Protein AF-U6CVI0-F1 (afdb_monomer_lite)

Secondary structure (DSSP, 8-state):
-HHHHHHHHHTTPPPPGGGHHHHHHHHHHHHHHIIIIIHHHHHHTTHHHHHHHHHGGGS--S--HHHHHHHHHHHHHHHHHHHHHHHHHTT-

Sequence (92 aa):
MKYIHYKLSQRGYEWDAEMSPLVDNIALWMTEYLNRHLHTWIQDNGGWDAFVELYGPSVQPLFDFSWLSLKALLSLALVGACITLGAYLGHK

Organism: Neovison vison (NCBI:txid452646)

Structure (mmCIF, N/CA/C/O backbone):
data_AF-U6CVI0-F1
#
_entry.id   AF-U6CVI0-F1
#
loop_
_atom_site.group_PDB
_atom_site.id
_atom_site.type_symbol
_atom_site.label_atom_id
_atom_site.label_alt_id
_atom_site.label_comp_id
_atom_site.label_asym_id
_atom_site.label_entity_id
_atom_site.label_seq_id
_atom_site.pdbx_PDB_ins_code
_atom_site.Cartn_x
_atom_site.Cartn_y
_atom_site.Cartn_z
_atom_site.occupancy
_atom_site.B_iso_or_equiv
_atom_site.auth_seq_id
_atom_site.auth_comp_id
_atom_site.auth_asym_id
_atom_site.auth_atom_id
_atom_site.pdbx_PDB_model_num
ATOM 1 N N . MET A 1 1 ? 8.626 5.334 -10.441 1.00 67.19 1 MET A N 1
ATOM 2 C CA . MET A 1 1 ? 9.964 5.107 -11.041 1.00 67.19 1 MET A CA 1
ATOM 3 C C . MET A 1 1 ? 11.129 5.848 -10.378 1.00 67.19 1 MET A C 1
ATOM 5 O O . MET A 1 1 ? 12.083 5.179 -10.007 1.00 67.19 1 MET A O 1
ATOM 9 N N . LYS A 1 2 ? 11.091 7.179 -10.161 1.00 76.44 2 LYS A N 1
ATOM 10 C CA . LYS A 1 2 ? 12.253 7.944 -9.631 1.00 76.44 2 LYS A CA 1
ATOM 11 C C . LYS A 1 2 ? 12.843 7.412 -8.310 1.00 76.44 2 LYS A C 1
ATOM 13 O O . LYS A 1 2 ? 14.055 7.414 -8.142 1.00 76.44 2 LYS A O 1
ATOM 18 N N . TYR A 1 3 ? 12.003 6.922 -7.398 1.00 81.25 3 TYR A N 1
ATOM 19 C CA . TYR A 1 3 ? 12.455 6.363 -6.118 1.00 81.25 3 TYR A CA 1
ATOM 20 C C . TYR A 1 3 ? 13.192 5.022 -6.263 1.00 81.25 3 TYR A C 1
ATOM 22 O O . TYR A 1 3 ? 14.222 4.812 -5.628 1.00 81.25 3 TYR A O 1
ATOM 30 N N . ILE A 1 4 ? 12.684 4.128 -7.116 1.00 80.75 4 ILE A N 1
ATOM 31 C CA . ILE A 1 4 ? 13.299 2.817 -7.370 1.00 80.75 4 ILE A CA 1
ATOM 32 C C . ILE A 1 4 ? 14.674 3.023 -8.002 1.00 80.75 4 ILE A C 1
ATOM 34 O O . ILE A 1 4 ? 15.658 2.467 -7.523 1.00 80.75 4 ILE A O 1
ATOM 38 N N . HIS A 1 5 ? 14.754 3.917 -8.990 1.00 81.44 5 HIS A N 1
ATOM 39 C CA . HIS A 1 5 ? 16.019 4.301 -9.606 1.00 81.44 5 HIS A CA 1
ATOM 40 C C . HIS A 1 5 ? 17.018 4.843 -8.568 1.00 81.44 5 HIS A C 1
ATOM 42 O O . HIS A 1 5 ? 18.145 4.362 -8.482 1.00 81.44 5 HIS A O 1
ATOM 48 N N . TYR A 1 6 ? 16.587 5.771 -7.708 1.00 83.38 6 TYR A N 1
ATOM 49 C CA . TYR A 1 6 ? 17.425 6.307 -6.633 1.00 83.38 6 TYR A CA 1
ATOM 50 C C . TYR A 1 6 ? 17.962 5.213 -5.696 1.00 83.38 6 TYR A C 1
ATOM 52 O O . TYR A 1 6 ? 19.147 5.200 -5.364 1.00 83.38 6 TYR A O 1
ATOM 60 N N . LYS A 1 7 ? 17.114 4.265 -5.283 1.00 85.50 7 LYS A N 1
ATOM 61 C CA . LYS A 1 7 ? 17.515 3.183 -4.373 1.00 85.50 7 LYS A CA 1
ATOM 62 C C . LYS A 1 7 ? 18.446 2.158 -5.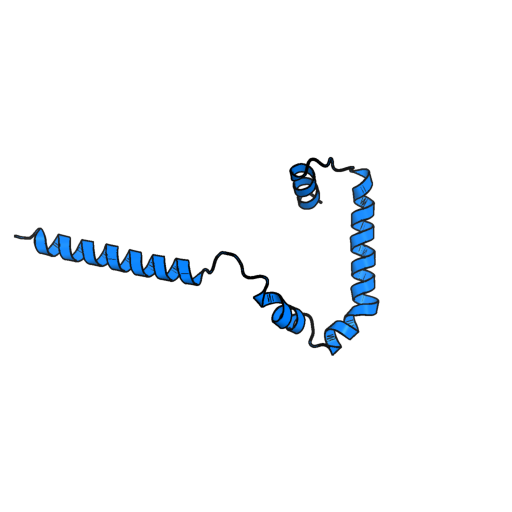013 1.00 85.50 7 LYS A C 1
ATOM 64 O O . LYS A 1 7 ? 19.316 1.639 -4.318 1.00 85.50 7 LYS A O 1
ATOM 69 N N . LEU A 1 8 ? 18.285 1.878 -6.301 1.00 86.75 8 LEU A N 1
ATOM 70 C CA . LEU A 1 8 ? 19.186 0.993 -7.039 1.00 86.75 8 LEU A CA 1
ATOM 71 C C . LEU A 1 8 ? 20.558 1.641 -7.233 1.00 86.75 8 LEU A C 1
ATOM 73 O O . LEU A 1 8 ? 21.568 1.007 -6.930 1.00 86.75 8 LEU A O 1
ATOM 77 N N . SER A 1 9 ? 20.583 2.933 -7.566 1.00 86.62 9 SER A N 1
ATOM 78 C CA . SER A 1 9 ? 21.818 3.716 -7.652 1.00 86.62 9 SER A CA 1
ATOM 79 C C . SER A 1 9 ? 22.576 3.757 -6.317 1.00 86.62 9 SER A C 1
ATOM 81 O O . SER A 1 9 ? 23.784 3.530 -6.296 1.00 86.62 9 SER A O 1
ATOM 83 N N . GLN A 1 10 ? 21.883 3.915 -5.176 1.00 89.62 10 GLN A N 1
ATOM 84 C CA . GLN A 1 10 ? 22.516 3.820 -3.846 1.00 89.62 10 GLN A CA 1
ATOM 85 C C . GLN A 1 10 ? 23.194 2.469 -3.576 1.00 89.62 10 GLN A C 1
ATOM 87 O O . GLN A 1 10 ? 24.106 2.397 -2.756 1.00 89.62 10 GLN A O 1
ATOM 92 N N . ARG A 1 11 ? 22.740 1.396 -4.230 1.00 90.50 11 ARG A N 1
ATOM 93 C CA . ARG A 1 11 ? 23.302 0.046 -4.101 1.00 90.50 11 ARG A CA 1
ATOM 94 C C . ARG A 1 11 ? 24.315 -0.289 -5.202 1.00 90.50 11 ARG A C 1
ATOM 96 O O . ARG A 1 11 ? 24.766 -1.427 -5.259 1.00 90.50 11 ARG A O 1
ATOM 103 N N . GLY A 1 12 ? 24.671 0.680 -6.049 1.00 89.56 12 GLY A N 1
ATOM 104 C CA . GLY A 1 12 ? 25.620 0.501 -7.148 1.00 89.56 12 GLY A CA 1
ATOM 105 C C . GLY A 1 12 ? 25.043 -0.199 -8.381 1.00 89.56 12 GLY A C 1
ATOM 106 O O . GLY A 1 12 ? 25.811 -0.596 -9.250 1.00 89.56 12 GLY A O 1
ATOM 107 N N . TYR A 1 13 ? 23.719 -0.356 -8.470 1.00 86.94 13 TYR A N 1
ATOM 108 C CA . TYR A 1 13 ? 23.059 -0.886 -9.662 1.00 86.94 13 TYR A CA 1
ATOM 109 C C . TYR A 1 13 ? 22.645 0.254 -10.592 1.00 86.94 13 TYR A C 1
ATOM 111 O O . TYR A 1 13 ? 22.059 1.246 -10.150 1.00 86.94 13 TYR A O 1
ATOM 119 N N . GLU A 1 14 ? 22.907 0.087 -11.885 1.00 83.00 14 GLU A N 1
ATOM 120 C CA . GLU A 1 14 ? 22.420 0.990 -12.923 1.00 83.00 14 GLU A CA 1
ATOM 121 C C . GLU A 1 14 ? 20.992 0.599 -13.318 1.00 83.00 14 GLU A C 1
ATOM 123 O O . GLU A 1 14 ? 20.664 -0.584 -13.440 1.00 83.00 14 GLU A O 1
ATOM 128 N N . TRP A 1 15 ? 20.110 1.591 -13.446 1.00 80.62 15 TRP A N 1
ATOM 129 C CA . TRP A 1 15 ? 18.737 1.344 -13.870 1.00 80.62 15 TRP A CA 1
ATOM 130 C C . TRP A 1 15 ? 18.677 1.256 -15.386 1.00 80.62 15 TRP A C 1
ATOM 132 O O . TRP A 1 15 ? 18.905 2.246 -16.078 1.00 80.62 15 TRP A O 1
ATOM 142 N N . ASP A 1 16 ? 18.290 0.091 -15.883 1.00 81.19 16 ASP A N 1
ATOM 143 C CA . ASP A 1 16 ? 17.968 -0.074 -17.288 1.00 81.19 16 ASP A CA 1
ATOM 144 C C . ASP A 1 16 ? 16.564 0.486 -17.568 1.00 81.19 16 ASP A C 1
ATOM 146 O O . ASP A 1 16 ? 15.561 0.039 -17.006 1.00 81.19 16 ASP A O 1
ATOM 150 N N . ALA A 1 17 ? 16.482 1.499 -18.432 1.00 76.38 17 ALA A N 1
ATOM 151 C CA . ALA A 1 17 ? 15.213 2.102 -18.824 1.00 76.38 17 ALA A CA 1
ATOM 152 C C . ALA A 1 17 ? 14.297 1.108 -19.561 1.00 76.38 17 ALA A C 1
ATOM 154 O O . ALA A 1 17 ? 13.072 1.254 -19.480 1.00 76.38 17 ALA A O 1
ATOM 155 N N . GLU A 1 18 ? 14.857 0.067 -20.189 1.00 76.19 18 GLU A N 1
ATOM 156 C CA . GLU A 1 18 ? 14.092 -1.025 -20.803 1.00 76.19 18 GLU A CA 1
ATOM 157 C C . GLU A 1 18 ? 13.381 -1.908 -19.766 1.00 76.19 18 GLU A C 1
ATOM 159 O O . GLU A 1 18 ? 12.400 -2.574 -20.090 1.00 76.19 18 GLU A O 1
ATOM 164 N N . MET A 1 19 ? 13.789 -1.859 -18.491 1.00 72.25 19 MET A N 1
ATOM 165 C CA . MET A 1 19 ? 13.100 -2.550 -17.392 1.00 72.25 19 MET A CA 1
ATOM 166 C C . MET A 1 19 ? 11.852 -1.801 -16.902 1.00 72.25 19 MET A C 1
ATOM 168 O O . MET A 1 19 ? 11.059 -2.351 -16.133 1.00 72.25 19 MET A O 1
ATOM 172 N N . SER A 1 20 ? 11.641 -0.550 -17.330 1.00 76.31 20 SER A N 1
ATOM 173 C CA . SER A 1 20 ? 10.508 0.263 -16.871 1.00 76.31 20 SER A CA 1
ATOM 174 C C . SER A 1 20 ? 9.140 -0.363 -17.196 1.00 76.31 20 SER A C 1
ATOM 176 O O . SER A 1 20 ? 8.326 -0.477 -16.278 1.00 76.31 20 SER A O 1
ATOM 178 N N . PRO A 1 21 ? 8.881 -0.862 -18.421 1.00 81.50 21 PRO A N 1
ATOM 179 C CA . PRO A 1 21 ? 7.615 -1.519 -18.749 1.00 81.50 21 PRO A CA 1
ATOM 180 C C . PRO A 1 21 ? 7.381 -2.821 -17.972 1.00 81.50 21 PRO A C 1
ATOM 182 O O . PRO A 1 21 ? 6.236 -3.196 -17.732 1.00 81.50 21 PRO A O 1
ATOM 185 N N . LEU A 1 22 ? 8.441 -3.523 -17.551 1.00 85.38 22 LEU A N 1
ATOM 186 C CA . LEU A 1 22 ? 8.306 -4.734 -16.736 1.00 85.38 22 LEU A CA 1
ATOM 187 C C . LEU A 1 22 ? 7.771 -4.405 -15.349 1.00 85.38 22 LEU A C 1
ATOM 189 O O . LEU A 1 22 ? 6.887 -5.101 -14.864 1.00 85.38 22 LEU A O 1
ATOM 193 N N . VAL A 1 23 ? 8.254 -3.329 -14.727 1.00 86.00 23 VAL A N 1
ATOM 194 C CA . VAL A 1 23 ? 7.730 -2.884 -13.429 1.00 86.00 23 VAL A CA 1
ATOM 195 C C . VAL A 1 23 ? 6.272 -2.444 -13.543 1.00 86.00 23 VAL A C 1
ATOM 197 O O . VAL A 1 23 ? 5.486 -2.749 -12.649 1.00 86.00 23 VAL A O 1
ATOM 200 N N . ASP A 1 24 ? 5.888 -1.805 -14.646 1.00 86.38 24 ASP A N 1
ATOM 201 C CA . ASP A 1 24 ? 4.494 -1.411 -14.880 1.00 86.38 24 ASP A CA 1
ATOM 202 C C . ASP A 1 24 ? 3.587 -2.635 -15.076 1.00 86.38 24 ASP A C 1
ATOM 204 O O . ASP A 1 24 ? 2.544 -2.749 -14.427 1.00 86.38 24 ASP A O 1
ATOM 208 N N . ASN A 1 25 ? 4.029 -3.612 -15.875 1.00 90.88 25 ASN A N 1
ATOM 209 C CA . ASN A 1 25 ? 3.354 -4.905 -15.983 1.00 90.88 25 ASN A CA 1
ATOM 210 C C . ASN A 1 25 ? 3.278 -5.601 -14.622 1.00 90.88 25 ASN A C 1
ATOM 212 O O . ASN A 1 25 ? 2.251 -6.204 -14.314 1.00 90.88 25 ASN A O 1
ATOM 216 N N . ILE A 1 26 ? 4.326 -5.466 -13.793 1.00 90.00 26 ILE A N 1
ATOM 217 C CA . ILE A 1 26 ? 4.378 -6.049 -12.455 1.00 90.00 26 ILE A CA 1
ATOM 218 C C . ILE A 1 26 ? 3.400 -5.356 -11.481 1.00 90.00 26 ILE A C 1
ATOM 220 O O . ILE A 1 26 ? 2.786 -5.985 -10.621 1.00 90.00 26 ILE A O 1
ATOM 224 N N . ALA A 1 27 ? 3.203 -4.052 -11.595 1.00 90.19 27 ALA A N 1
ATOM 225 C CA . ALA A 1 27 ? 2.191 -3.370 -10.796 1.00 90.19 27 ALA A CA 1
ATOM 226 C C . ALA A 1 27 ? 0.776 -3.813 -11.207 1.00 90.19 27 ALA A C 1
ATOM 228 O O . ALA A 1 27 ? -0.100 -3.990 -10.354 1.00 90.19 27 ALA A O 1
ATOM 229 N N . LEU A 1 28 ? 0.569 -4.029 -12.510 1.00 93.56 28 LEU A N 1
ATOM 230 C CA . LEU A 1 28 ? -0.722 -4.398 -13.075 1.00 93.56 28 LEU A CA 1
ATOM 231 C C . LEU A 1 28 ? -1.177 -5.794 -12.628 1.00 93.56 28 LEU A C 1
ATOM 233 O O . LEU A 1 28 ? -2.214 -5.889 -11.975 1.00 93.56 28 LEU A O 1
ATOM 237 N N . TRP A 1 29 ? -0.404 -6.860 -12.877 1.00 96.62 29 TRP A N 1
ATOM 238 C CA . TRP A 1 29 ? -0.791 -8.219 -12.435 1.00 96.62 29 TRP A CA 1
ATOM 239 C C . TRP A 1 29 ? -0.943 -8.321 -10.911 1.00 96.62 29 TRP A C 1
ATOM 241 O O . TRP A 1 29 ? -1.859 -8.995 -10.452 1.00 96.62 29 TRP A O 1
ATOM 251 N N . MET A 1 30 ? -0.107 -7.640 -10.111 1.00 95.50 30 MET A N 1
ATOM 252 C CA . MET A 1 30 ? -0.252 -7.645 -8.650 1.00 95.50 30 MET A CA 1
ATOM 253 C C . MET A 1 30 ? -1.583 -7.031 -8.229 1.00 95.50 30 MET A C 1
ATOM 255 O O . MET A 1 30 ? -2.267 -7.576 -7.365 1.00 95.50 30 MET A O 1
ATOM 259 N N . THR A 1 31 ? -1.963 -5.918 -8.858 1.00 94.31 31 THR A N 1
ATOM 260 C CA . THR A 1 31 ? -3.232 -5.235 -8.589 1.00 94.31 31 THR A CA 1
ATOM 261 C C . THR A 1 31 ? -4.414 -6.092 -9.029 1.00 94.31 31 THR A C 1
ATOM 263 O O . THR A 1 31 ? -5.375 -6.247 -8.277 1.00 94.31 31 THR A O 1
ATOM 266 N N . GLU A 1 32 ? -4.340 -6.700 -10.215 1.00 96.88 32 GLU A N 1
ATOM 267 C CA . GLU A 1 32 ? -5.375 -7.614 -10.697 1.00 96.88 32 GLU A CA 1
ATOM 268 C C . GLU A 1 32 ? -5.52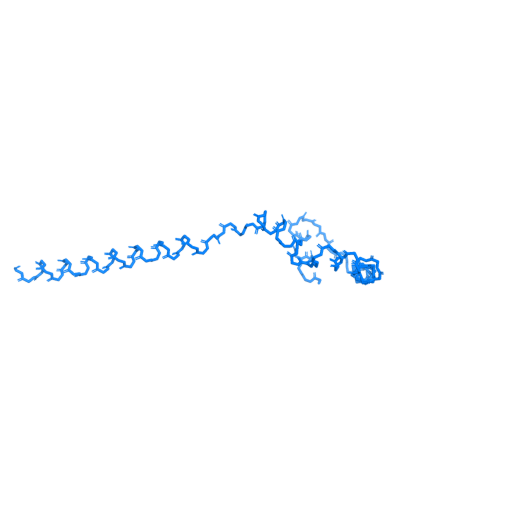3 -8.835 -9.793 1.00 96.88 32 GLU A C 1
ATOM 270 O O . GLU A 1 32 ? -6.643 -9.203 -9.448 1.00 96.88 32 GLU A O 1
ATOM 275 N N . TYR A 1 33 ? -4.414 -9.444 -9.380 1.00 95.50 33 TYR A N 1
ATOM 276 C CA . TYR A 1 33 ? -4.431 -10.611 -8.511 1.00 95.50 33 TYR A CA 1
ATOM 277 C C . TYR A 1 33 ? -5.011 -10.271 -7.140 1.00 95.50 33 TYR A C 1
ATOM 279 O O . TYR A 1 33 ? -5.892 -10.970 -6.637 1.00 95.50 33 TYR A O 1
ATOM 287 N N . LEU A 1 34 ? -4.567 -9.154 -6.564 1.00 96.25 34 LEU A N 1
ATOM 288 C CA . LEU A 1 34 ? -5.072 -8.662 -5.292 1.00 96.25 34 LEU A CA 1
ATOM 289 C C . LEU A 1 34 ? -6.578 -8.399 -5.366 1.00 96.25 34 LEU A C 1
ATOM 291 O O . LEU A 1 34 ? -7.313 -8.819 -4.477 1.00 96.25 34 LEU A O 1
ATOM 295 N N . ASN A 1 35 ? -7.057 -7.789 -6.450 1.00 95.00 35 ASN A N 1
ATOM 296 C CA . ASN A 1 35 ? -8.475 -7.498 -6.619 1.00 95.00 35 ASN A CA 1
ATOM 297 C C . ASN A 1 35 ? -9.323 -8.751 -6.896 1.00 95.00 35 ASN A C 1
ATOM 299 O O . ASN A 1 35 ? -10.420 -8.885 -6.364 1.00 95.00 35 ASN A O 1
ATOM 303 N N . ARG A 1 36 ? -8.837 -9.676 -7.730 1.00 95.81 36 ARG A N 1
ATOM 304 C CA . ARG A 1 36 ? -9.621 -10.843 -8.169 1.00 95.81 36 ARG A CA 1
ATOM 305 C C . ARG A 1 36 ? -9.596 -11.996 -7.173 1.00 95.81 36 ARG A C 1
ATOM 307 O O . ARG A 1 36 ? -10.587 -12.708 -7.064 1.00 95.81 36 ARG A O 1
ATOM 314 N N . HIS A 1 37 ? -8.477 -12.202 -6.483 1.00 96.06 37 HIS A N 1
ATOM 315 C CA . HIS A 1 37 ? -8.264 -13.398 -5.663 1.00 96.06 37 HIS A CA 1
ATOM 316 C C . HIS A 1 37 ? -8.143 -13.101 -4.174 1.00 96.06 37 HIS A C 1
ATOM 318 O O . HIS A 1 37 ? -8.540 -13.933 -3.364 1.00 96.06 37 HIS A O 1
ATOM 324 N N . LEU A 1 38 ? -7.602 -11.938 -3.803 1.00 95.88 38 LEU A N 1
ATOM 325 C CA . LEU A 1 38 ? -7.361 -11.616 -2.396 1.00 95.88 38 LEU A CA 1
ATOM 326 C C . LEU A 1 38 ? -8.402 -10.671 -1.808 1.00 95.88 38 LEU A C 1
ATOM 328 O O . LEU A 1 38 ? -8.535 -10.642 -0.593 1.00 95.88 38 LEU A O 1
ATOM 332 N N . HIS A 1 39 ? -9.157 -9.930 -2.623 1.00 95.12 39 HIS A N 1
ATOM 333 C CA . HIS A 1 39 ? -10.090 -8.920 -2.126 1.00 95.12 39 HIS A CA 1
ATOM 334 C C . HIS A 1 39 ? -11.108 -9.500 -1.141 1.00 95.12 39 HIS A C 1
ATOM 336 O O . HIS A 1 39 ? -11.239 -8.984 -0.036 1.00 95.12 39 HIS A O 1
ATOM 342 N N . THR A 1 40 ? -11.779 -10.595 -1.507 1.00 96.44 40 THR A N 1
ATOM 343 C CA . THR A 1 40 ? -12.758 -11.249 -0.627 1.00 96.44 40 THR A CA 1
ATOM 344 C C . THR A 1 40 ? -12.089 -11.823 0.615 1.00 96.44 40 THR A C 1
ATOM 346 O O . THR A 1 40 ? -12.537 -11.546 1.717 1.00 96.44 40 THR A O 1
ATOM 349 N N . TRP A 1 41 ? -10.954 -12.514 0.459 1.00 97.38 41 TRP A N 1
ATOM 350 C CA . TRP A 1 41 ? -10.195 -13.054 1.589 1.00 97.38 41 TRP A CA 1
ATOM 351 C C . TRP A 1 41 ? -9.773 -11.961 2.582 1.00 97.38 41 TRP A C 1
ATOM 353 O O . TRP A 1 41 ? -9.900 -12.152 3.787 1.00 97.38 41 TRP A O 1
ATOM 363 N N . ILE A 1 42 ? -9.321 -10.801 2.097 1.00 95.88 42 ILE A N 1
ATOM 364 C CA . ILE A 1 42 ? -8.968 -9.658 2.946 1.00 95.88 42 ILE A CA 1
ATOM 365 C C . ILE A 1 42 ? -10.194 -9.199 3.739 1.00 95.88 42 ILE A C 1
ATOM 367 O O . ILE A 1 42 ? -10.095 -9.020 4.949 1.00 95.88 42 ILE A O 1
ATOM 371 N N . GLN A 1 43 ? -11.349 -9.030 3.087 1.00 96.38 43 GLN A N 1
ATOM 372 C CA . GLN A 1 43 ? -12.574 -8.600 3.771 1.00 96.38 43 GLN A CA 1
ATOM 373 C C . GLN A 1 43 ? -13.046 -9.628 4.806 1.00 96.38 43 GLN A C 1
ATOM 375 O O . GLN A 1 43 ? -13.342 -9.257 5.941 1.00 96.38 43 GLN A O 1
ATOM 380 N N . ASP A 1 44 ? -13.024 -10.915 4.457 1.00 97.25 44 ASP A N 1
ATOM 381 C CA . ASP A 1 44 ? -13.438 -12.012 5.339 1.00 97.25 44 ASP A CA 1
ATOM 382 C C . ASP A 1 44 ? -12.557 -12.125 6.597 1.00 97.25 44 ASP A C 1
ATOM 384 O O . ASP A 1 44 ? -13.003 -12.634 7.624 1.00 97.25 44 ASP A O 1
ATOM 388 N N . ASN A 1 45 ? -11.318 -11.622 6.544 1.00 95.62 45 ASN A N 1
ATOM 389 C CA . ASN A 1 45 ? -10.364 -11.628 7.658 1.00 95.62 45 ASN A CA 1
ATOM 390 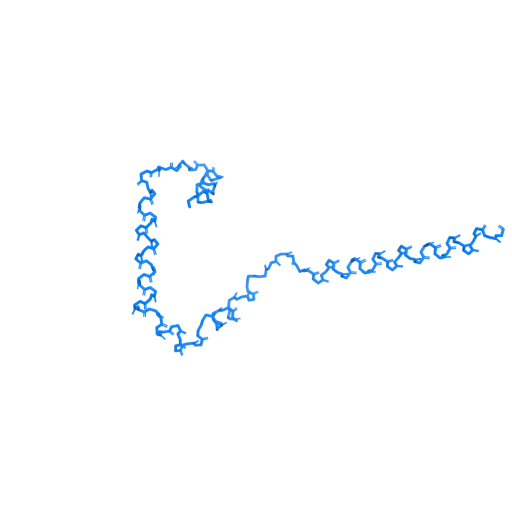C C . ASN A 1 45 ? -10.269 -10.277 8.398 1.00 95.62 45 ASN A C 1
ATOM 392 O O . ASN A 1 45 ? -9.315 -10.055 9.142 1.00 95.62 45 ASN A O 1
ATOM 396 N N . GLY A 1 46 ? -11.245 -9.377 8.230 1.00 93.81 46 GLY A N 1
ATOM 397 C CA . GLY A 1 46 ? -11.294 -8.100 8.960 1.00 93.81 46 GLY A CA 1
ATOM 398 C C . GLY A 1 46 ? -10.634 -6.919 8.239 1.00 93.81 46 GLY A C 1
ATOM 399 O O . GLY A 1 46 ? -10.355 -5.890 8.852 1.00 93.81 46 GLY A O 1
ATOM 400 N N . GLY A 1 47 ? -10.399 -7.044 6.934 1.00 95.12 47 GLY A N 1
ATOM 401 C CA . GLY A 1 47 ? -9.905 -5.964 6.090 1.00 95.12 47 GLY A CA 1
ATOM 402 C C . GLY A 1 47 ? -8.424 -5.640 6.292 1.00 95.12 47 GLY A C 1
ATOM 403 O O . GLY A 1 47 ? -7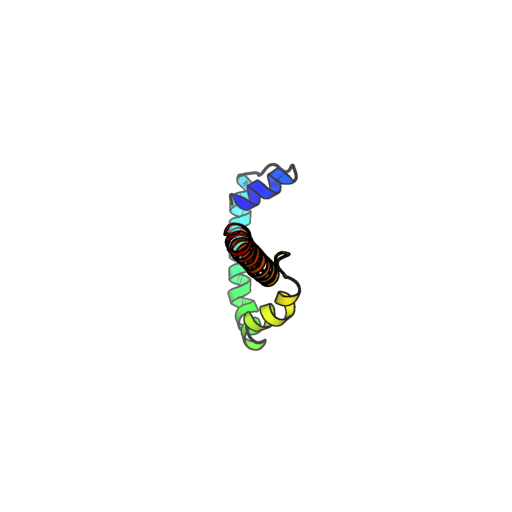.671 -6.340 6.969 1.00 95.12 47 GLY A O 1
ATOM 404 N N . TRP A 1 48 ? -7.987 -4.536 5.687 1.00 94.19 48 TRP A N 1
ATOM 405 C CA . TRP A 1 48 ? -6.624 -4.034 5.877 1.00 94.19 48 TRP A CA 1
ATOM 406 C C . TRP A 1 48 ? -6.377 -3.515 7.299 1.00 94.19 48 TRP A C 1
ATOM 408 O O . TRP A 1 48 ? -5.229 -3.500 7.736 1.00 94.19 48 TRP A O 1
ATOM 418 N N . ASP A 1 49 ? -7.431 -3.149 8.033 1.00 91.38 49 ASP A N 1
ATOM 419 C CA . ASP A 1 49 ? -7.327 -2.694 9.422 1.00 91.38 49 ASP A CA 1
ATOM 420 C C . ASP A 1 49 ? -6.802 -3.811 10.334 1.00 91.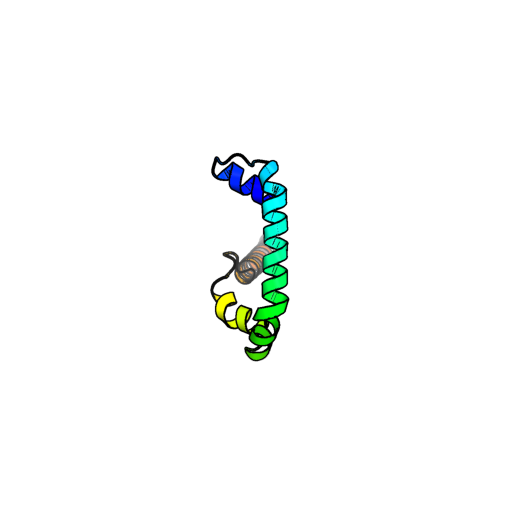38 49 ASP A C 1
ATOM 422 O O . ASP A 1 49 ? -5.861 -3.580 11.091 1.00 91.38 49 ASP A O 1
ATOM 426 N N . ALA A 1 50 ? -7.296 -5.047 10.178 1.00 92.94 50 ALA A N 1
ATOM 427 C CA . ALA A 1 50 ? -6.772 -6.210 10.900 1.00 92.94 50 ALA A CA 1
ATOM 428 C C . ALA A 1 50 ? -5.291 -6.481 10.574 1.00 92.94 50 ALA A C 1
ATOM 430 O O . ALA A 1 50 ? -4.496 -6.813 11.454 1.00 92.94 50 ALA A O 1
ATOM 431 N N . PHE A 1 51 ? -4.880 -6.285 9.316 1.00 90.50 51 PHE A N 1
ATOM 432 C CA . PHE A 1 51 ? -3.470 -6.383 8.928 1.00 90.50 51 PHE A CA 1
ATOM 433 C C . PHE A 1 51 ? -2.607 -5.320 9.631 1.00 90.50 51 PHE A C 1
ATOM 435 O O . PHE A 1 51 ? -1.529 -5.638 10.139 1.00 90.50 51 PHE A O 1
ATOM 442 N N . VAL A 1 52 ? -3.076 -4.070 9.690 1.00 87.75 52 VAL A N 1
ATOM 443 C CA . VAL A 1 52 ? -2.374 -2.977 10.381 1.00 87.75 52 VAL A CA 1
ATOM 444 C C . VAL A 1 52 ? -2.338 -3.209 11.891 1.00 87.75 52 VAL A C 1
ATOM 446 O O . VAL A 1 52 ? -1.322 -2.921 12.512 1.00 87.75 52 VAL A O 1
ATOM 449 N N . GLU A 1 53 ? -3.380 -3.769 12.493 1.00 88.50 53 GLU A N 1
ATOM 450 C CA . GLU A 1 53 ? -3.384 -4.097 13.921 1.00 88.50 53 GLU A CA 1
ATOM 451 C C . GLU A 1 53 ? -2.362 -5.194 14.260 1.00 88.50 53 GLU A C 1
ATOM 453 O O . GLU A 1 53 ? -1.604 -5.065 15.223 1.00 88.50 53 GLU A O 1
ATOM 458 N N . LEU A 1 54 ? -2.278 -6.239 13.430 1.00 88.31 54 LEU A N 1
ATOM 459 C CA . LEU A 1 54 ? -1.363 -7.364 13.640 1.00 88.31 54 LEU A CA 1
ATOM 460 C C . LEU A 1 54 ? 0.107 -6.998 13.387 1.00 88.31 54 LEU A C 1
ATOM 462 O O . LEU A 1 54 ? 0.988 -7.444 14.124 1.00 88.31 54 LEU A O 1
ATOM 466 N N . TYR A 1 55 ? 0.390 -6.201 12.351 1.00 82.75 55 TYR A N 1
ATOM 467 C CA . TYR A 1 55 ? 1.765 -5.923 11.911 1.00 82.75 55 TYR A CA 1
ATOM 468 C C . TYR A 1 55 ? 2.235 -4.490 12.169 1.00 82.75 55 TYR A C 1
ATOM 470 O O . TYR A 1 55 ? 3.440 -4.269 12.305 1.00 82.75 55 TYR A O 1
ATOM 478 N N . GLY A 1 56 ? 1.328 -3.523 12.303 1.00 77.38 56 GLY A N 1
ATOM 479 C CA . GLY A 1 56 ? 1.618 -2.117 12.609 1.00 77.38 56 GLY A CA 1
ATOM 480 C C . GLY A 1 56 ? 2.505 -1.896 13.840 1.00 77.38 56 GLY A C 1
ATOM 481 O O . GLY A 1 56 ? 3.431 -1.090 13.745 1.00 77.38 56 GLY A O 1
ATOM 482 N N . PRO A 1 57 ? 2.340 -2.642 14.954 1.00 74.94 57 PRO A N 1
ATOM 483 C CA . PRO A 1 57 ? 3.214 -2.520 16.123 1.00 74.94 57 PRO A CA 1
ATOM 484 C C . PRO A 1 57 ? 4.691 -2.837 15.846 1.00 74.94 57 PRO A C 1
ATOM 486 O O . PRO A 1 57 ? 5.556 -2.352 16.566 1.00 74.94 57 PRO A O 1
ATOM 489 N N . SER A 1 58 ? 5.003 -3.621 14.806 1.00 61.41 58 SER A N 1
ATOM 490 C CA . SER A 1 58 ? 6.387 -3.903 14.385 1.00 61.41 58 SER A CA 1
ATOM 491 C C . SER A 1 58 ? 6.983 -2.814 13.482 1.00 61.41 58 SER A C 1
ATOM 493 O O . SER A 1 58 ? 8.201 -2.737 13.320 1.00 61.41 58 SER A O 1
ATOM 495 N N . VAL A 1 59 ? 6.136 -1.936 12.937 1.00 56.09 59 VAL A N 1
ATOM 496 C CA . VAL A 1 59 ? 6.504 -0.783 12.105 1.00 56.09 59 VAL A CA 1
ATOM 497 C C . VAL A 1 59 ? 6.536 0.479 12.969 1.00 56.09 59 VAL A C 1
ATOM 499 O O . VAL A 1 59 ? 5.991 1.518 12.606 1.00 56.09 59 VAL A O 1
ATOM 502 N N . GLN A 1 60 ? 7.143 0.403 14.155 1.00 59.00 60 GLN A N 1
ATOM 503 C CA . GLN A 1 60 ? 7.321 1.602 14.968 1.00 59.00 60 GLN A CA 1
ATOM 504 C C . GLN A 1 60 ? 8.251 2.572 14.226 1.00 59.00 60 GLN A C 1
ATOM 506 O O . GLN A 1 60 ? 9.374 2.194 13.870 1.00 59.00 60 GLN A O 1
ATOM 511 N N . PRO A 1 61 ? 7.837 3.828 13.978 1.00 55.50 61 PRO A N 1
ATOM 512 C CA . PRO A 1 61 ? 8.786 4.860 13.609 1.00 55.50 61 PRO A CA 1
ATOM 513 C C . PRO A 1 61 ? 9.820 4.944 14.736 1.00 55.50 61 PRO A C 1
ATOM 515 O O . PRO A 1 61 ? 9.448 5.078 15.895 1.00 55.50 61 PRO A O 1
ATOM 518 N N . LEU A 1 62 ? 11.116 4.954 14.419 1.00 52.12 62 LEU A N 1
ATOM 519 C CA . LEU A 1 62 ? 12.201 5.237 15.381 1.00 52.12 62 LEU A CA 1
ATOM 520 C C . LEU A 1 62 ? 12.069 6.606 16.096 1.00 52.12 62 LEU A C 1
ATOM 522 O O . LEU A 1 62 ? 12.929 6.976 16.893 1.00 52.12 62 LEU A O 1
ATOM 526 N N . PHE A 1 63 ? 11.017 7.371 15.804 1.00 49.66 63 PHE A N 1
ATOM 527 C CA . PHE A 1 63 ? 10.714 8.667 16.380 1.00 49.66 63 PHE A CA 1
ATOM 528 C C . PHE A 1 63 ? 9.314 8.653 16.992 1.00 49.66 63 PHE A C 1
ATOM 530 O O . PHE A 1 63 ? 8.325 8.993 16.341 1.00 49.66 63 PHE A O 1
ATOM 537 N N . ASP A 1 64 ? 9.250 8.321 18.278 1.00 55.12 64 ASP A N 1
ATOM 538 C CA . ASP A 1 64 ? 8.093 8.638 19.104 1.00 55.12 64 ASP A CA 1
ATOM 539 C C . ASP A 1 64 ? 7.988 10.160 19.272 1.00 55.12 64 ASP A C 1
ATOM 541 O O . ASP A 1 64 ? 8.746 10.793 20.016 1.00 55.12 64 ASP A O 1
ATOM 545 N N . PHE A 1 65 ? 7.005 10.765 18.602 1.00 56.78 65 PHE A N 1
ATOM 546 C CA . PHE A 1 65 ? 6.653 12.183 18.766 1.00 56.78 65 PHE A CA 1
ATOM 547 C C . PHE A 1 65 ? 6.332 12.551 20.229 1.00 56.78 65 PHE A C 1
ATOM 549 O O . PHE A 1 65 ? 6.530 13.697 20.639 1.00 56.78 65 PHE A O 1
ATOM 556 N N . SER A 1 66 ? 5.915 11.574 21.041 1.00 60.81 66 SER A N 1
ATOM 557 C CA . SER A 1 66 ? 5.635 11.715 22.476 1.00 60.81 66 SER A CA 1
ATOM 558 C C . SER A 1 66 ? 6.865 12.084 23.319 1.00 60.81 66 SER A C 1
ATOM 560 O O . SER A 1 66 ? 6.733 12.760 24.337 1.00 60.81 66 SER A O 1
ATOM 562 N N . TRP A 1 67 ? 8.076 11.685 22.915 1.00 61.38 67 TRP A N 1
ATOM 563 C CA . TRP A 1 67 ? 9.309 12.032 23.638 1.00 61.38 67 TRP A CA 1
ATOM 564 C C . TRP A 1 67 ? 9.780 13.461 23.333 1.00 61.38 67 TRP A C 1
ATOM 566 O O . TRP A 1 67 ? 10.274 14.173 24.213 1.00 61.38 67 TRP A O 1
ATOM 576 N N . LEU A 1 68 ? 9.594 13.898 22.082 1.00 61.25 68 LEU A N 1
ATOM 577 C CA . LEU A 1 68 ? 9.912 15.253 21.627 1.00 61.25 68 LEU A CA 1
ATOM 578 C C . LEU A 1 68 ? 9.022 16.302 22.307 1.00 61.25 68 LEU A C 1
ATOM 580 O O . LEU A 1 68 ? 9.534 17.344 22.714 1.00 61.25 68 LEU A O 1
ATOM 584 N N . SER A 1 69 ? 7.730 16.021 22.504 1.00 68.50 69 SER A N 1
ATOM 585 C CA . SER A 1 69 ? 6.813 16.925 23.213 1.00 68.50 69 SER A CA 1
ATOM 586 C C . SER A 1 69 ? 7.130 17.034 24.708 1.00 68.50 69 SER A C 1
ATOM 588 O O . SER A 1 69 ? 7.137 18.137 25.251 1.00 68.50 69 SER A O 1
ATOM 590 N N . LEU A 1 70 ? 7.480 15.923 25.363 1.00 67.38 70 LEU A N 1
ATOM 591 C CA . LEU A 1 70 ? 7.902 15.912 26.767 1.00 67.38 70 LEU A CA 1
ATOM 592 C C . LEU A 1 70 ? 9.189 16.715 26.978 1.00 6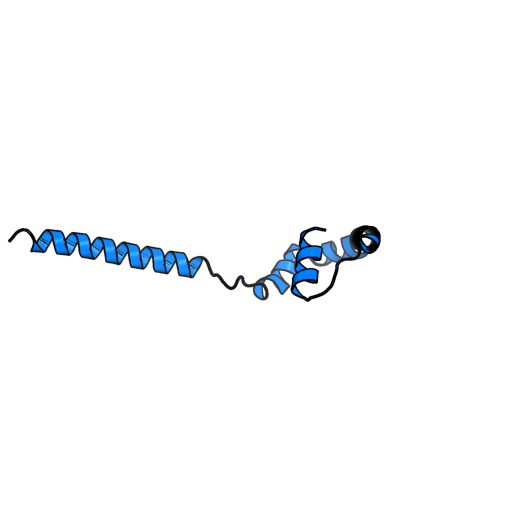7.38 70 LEU A C 1
ATOM 594 O O . LEU A 1 70 ? 9.246 17.573 27.859 1.00 67.38 70 LEU A O 1
ATOM 598 N N . LYS A 1 71 ? 10.208 16.497 26.136 1.00 65.56 71 LYS A N 1
ATOM 599 C CA . LYS A 1 71 ? 11.444 17.295 26.164 1.00 65.56 71 LYS A CA 1
ATOM 600 C C . LYS A 1 71 ? 11.179 18.771 25.873 1.00 65.56 71 LYS A C 1
ATOM 602 O O . LYS A 1 71 ? 11.754 19.616 26.556 1.00 65.56 71 LYS A O 1
ATOM 607 N N . ALA A 1 72 ? 10.306 19.087 24.915 1.00 71.50 72 ALA A N 1
ATOM 608 C CA . ALA A 1 72 ? 9.940 20.464 24.600 1.00 71.50 72 ALA A CA 1
ATOM 609 C C . ALA A 1 72 ? 9.250 21.151 25.790 1.00 71.50 72 ALA A C 1
ATOM 611 O O . ALA A 1 72 ? 9.685 22.228 26.194 1.00 71.50 72 ALA A O 1
ATOM 612 N N . LEU A 1 73 ? 8.260 20.507 26.419 1.00 69.00 73 LEU A N 1
ATOM 613 C CA . LEU A 1 73 ? 7.561 21.038 27.595 1.00 69.00 73 LEU A CA 1
ATOM 614 C C . LEU A 1 73 ? 8.490 21.204 28.805 1.00 69.00 73 LEU A C 1
ATOM 616 O O . LEU A 1 73 ? 8.466 22.250 29.452 1.00 69.00 73 LEU A O 1
ATOM 620 N N . LEU A 1 74 ? 9.348 20.217 29.081 1.00 74.00 74 LEU A N 1
ATOM 621 C CA . LEU A 1 74 ? 10.326 20.295 30.172 1.00 74.00 74 LEU A CA 1
ATOM 622 C C . LEU A 1 74 ? 11.365 21.398 29.926 1.00 74.00 74 LEU A C 1
ATOM 624 O O . LEU A 1 74 ? 11.717 22.127 30.853 1.00 74.00 74 LEU A O 1
ATOM 628 N N . SER A 1 75 ? 11.822 21.566 28.681 1.00 72.44 75 SER A N 1
ATOM 629 C CA . SER A 1 75 ? 12.744 22.650 28.320 1.00 72.44 75 SER A CA 1
ATOM 630 C C . SER A 1 75 ? 12.091 24.029 28.434 1.00 72.44 75 SER A C 1
ATOM 632 O O . SER A 1 75 ? 12.711 24.958 28.947 1.00 72.44 75 SER A O 1
ATOM 634 N N . LEU A 1 76 ? 10.821 24.155 28.041 1.00 72.88 76 LEU A N 1
ATOM 635 C CA . LEU A 1 76 ? 10.070 25.403 28.131 1.00 72.88 76 LEU A CA 1
ATOM 636 C C . LEU A 1 76 ? 9.809 25.795 29.594 1.00 72.88 76 LEU A C 1
ATOM 638 O O . LEU A 1 76 ? 9.963 26.963 29.948 1.00 72.88 76 LEU A O 1
ATOM 642 N N . ALA A 1 77 ? 9.491 24.822 30.456 1.00 74.62 77 ALA A N 1
ATOM 643 C CA . ALA A 1 77 ? 9.324 25.042 31.893 1.00 74.62 77 ALA A CA 1
ATOM 644 C C . ALA A 1 77 ? 10.627 25.510 32.563 1.00 74.62 77 ALA A C 1
ATOM 646 O O . ALA A 1 77 ? 10.605 26.439 33.372 1.00 74.62 77 ALA A O 1
ATOM 647 N N . LEU A 1 78 ? 11.768 24.916 32.191 1.00 72.25 78 LEU A N 1
ATOM 648 C CA . LEU A 1 78 ? 13.075 25.319 32.713 1.00 72.25 78 LEU A CA 1
ATOM 649 C C . LEU A 1 78 ? 13.446 26.746 32.283 1.00 72.25 78 LEU A C 1
ATOM 651 O O . LEU A 1 78 ? 13.852 27.551 33.119 1.00 72.25 78 LEU A O 1
ATOM 655 N N . VAL A 1 79 ? 13.261 27.079 31.001 1.00 76.62 79 VAL A N 1
ATOM 656 C CA . VAL A 1 79 ? 13.530 28.431 30.484 1.00 76.62 79 VAL A CA 1
ATOM 657 C C . VAL A 1 79 ? 12.632 29.465 31.172 1.00 76.62 79 VAL A C 1
ATOM 659 O O . VAL A 1 79 ? 13.123 30.517 31.580 1.00 76.62 79 VAL A O 1
ATOM 662 N N . GLY A 1 80 ? 11.350 29.153 31.387 1.00 71.00 80 GLY A N 1
ATOM 663 C CA . GLY A 1 80 ? 10.432 30.017 32.134 1.00 71.00 80 GLY A CA 1
ATOM 664 C C . GLY A 1 80 ? 10.881 30.264 33.579 1.00 71.00 80 GLY A C 1
ATOM 665 O O . GLY A 1 80 ? 10.928 31.412 34.020 1.00 71.00 80 GLY A O 1
ATOM 666 N N . ALA A 1 81 ? 11.289 29.211 34.296 1.00 72.81 81 ALA A N 1
ATOM 667 C CA . ALA A 1 81 ? 11.736 29.317 35.686 1.00 72.81 81 ALA A CA 1
ATOM 668 C C . ALA A 1 81 ? 13.019 30.159 35.846 1.00 72.81 81 ALA A C 1
ATOM 670 O O . ALA A 1 81 ? 13.127 30.946 36.791 1.00 72.81 81 ALA A O 1
ATOM 671 N N . CYS A 1 82 ? 13.973 30.048 34.914 1.00 71.69 82 CYS A N 1
ATOM 672 C CA . CYS A 1 82 ? 15.198 30.853 34.934 1.00 71.69 82 CYS A CA 1
ATOM 673 C C . CYS A 1 82 ? 14.924 32.349 34.718 1.00 71.69 82 CYS A C 1
ATOM 675 O O . CYS A 1 82 ? 15.548 33.181 35.378 1.00 71.69 82 CYS A O 1
ATOM 677 N N . ILE A 1 83 ? 13.976 32.698 33.841 1.00 71.12 83 ILE A N 1
ATOM 678 C CA . ILE A 1 83 ? 13.602 34.099 33.587 1.00 71.12 83 ILE A CA 1
ATOM 679 C C . ILE A 1 83 ? 12.985 34.723 34.846 1.00 71.12 83 ILE A C 1
ATOM 681 O O . ILE A 1 83 ? 13.343 35.839 35.224 1.00 71.12 83 ILE A O 1
ATOM 685 N N . THR A 1 84 ? 12.110 33.993 35.543 1.00 71.81 84 THR A N 1
ATOM 686 C CA . THR A 1 84 ? 11.469 34.484 36.772 1.00 71.81 84 THR A CA 1
ATOM 687 C C . THR A 1 84 ? 12.460 34.642 37.929 1.00 71.81 84 THR A C 1
ATOM 689 O O . THR A 1 84 ? 12.435 35.660 38.621 1.00 71.81 84 THR A O 1
ATOM 692 N N . LEU A 1 85 ? 13.370 33.682 38.124 1.00 68.25 85 LEU A N 1
ATOM 693 C CA . LEU A 1 85 ? 14.400 33.772 39.168 1.00 68.25 85 LEU A CA 1
ATOM 694 C C . LEU A 1 85 ? 15.421 34.884 38.887 1.00 68.25 85 LEU A C 1
ATOM 696 O O . LEU A 1 85 ? 15.814 35.598 39.810 1.00 68.25 85 LEU A O 1
ATOM 700 N N . GLY A 1 86 ? 15.808 35.079 37.622 1.00 72.06 86 GLY A N 1
ATOM 701 C CA . GLY A 1 86 ? 16.699 36.169 37.217 1.00 72.06 86 GLY A CA 1
ATOM 702 C C . GLY A 1 86 ? 16.092 37.555 37.458 1.00 72.06 86 GLY A C 1
ATOM 703 O O . GLY A 1 86 ? 16.776 38.445 37.962 1.00 72.06 86 GLY A O 1
ATOM 704 N N . ALA A 1 87 ? 14.795 37.725 37.184 1.00 69.44 87 ALA A N 1
ATOM 705 C CA . ALA A 1 87 ? 14.085 38.977 37.447 1.00 69.44 87 ALA A CA 1
ATOM 706 C C . ALA A 1 87 ? 13.976 39.299 38.950 1.00 69.44 87 ALA A C 1
ATOM 708 O O . ALA A 1 87 ? 14.067 40.461 39.339 1.00 69.44 87 ALA A O 1
ATOM 709 N N . TYR A 1 88 ? 13.819 38.279 39.800 1.00 62.75 88 TYR A N 1
ATOM 710 C CA . TYR A 1 88 ? 13.688 38.464 41.249 1.00 62.75 88 TYR A CA 1
ATOM 711 C C . TYR A 1 88 ? 15.018 38.831 41.930 1.00 62.75 88 TYR A C 1
ATOM 713 O O . TYR A 1 88 ? 15.030 39.574 42.909 1.00 62.75 88 TYR A O 1
ATOM 721 N N . LEU A 1 89 ? 16.145 38.338 41.406 1.00 69.00 89 LEU A N 1
ATOM 722 C CA . LEU A 1 89 ? 17.479 38.602 41.961 1.00 69.00 89 LEU A CA 1
ATOM 723 C C . LEU A 1 89 ? 18.134 39.883 41.421 1.00 69.00 89 LEU A C 1
ATOM 725 O O . LEU A 1 89 ? 18.996 40.436 42.093 1.00 69.00 89 LEU A O 1
ATOM 729 N N . GLY A 1 90 ? 17.725 40.379 40.248 1.00 60.75 90 GLY A N 1
ATOM 730 C CA . GLY A 1 90 ? 18.247 41.626 39.666 1.00 60.75 90 GLY A CA 1
ATOM 731 C C . GLY A 1 90 ? 17.664 42.918 40.254 1.00 60.75 90 GLY A C 1
ATOM 732 O O . GLY A 1 90 ? 18.093 44.003 39.875 1.00 60.75 90 GLY A O 1
ATOM 733 N N . HIS A 1 91 ? 16.683 42.821 41.157 1.00 55.59 91 HIS A N 1
ATOM 734 C CA . HIS A 1 91 ? 16.007 43.965 41.782 1.00 55.59 91 HIS A CA 1
ATOM 735 C C . HIS A 1 91 ? 16.516 44.250 43.217 1.00 55.59 91 HIS A C 1
ATOM 737 O O . HIS A 1 91 ? 15.793 44.808 44.047 1.00 55.59 91 HIS A O 1
ATOM 743 N N . LYS A 1 92 ? 17.752 43.860 43.553 1.00 47.59 92 LYS A N 1
ATOM 744 C CA . LYS A 1 92 ? 18.391 44.230 44.823 1.00 47.59 92 LYS A CA 1
ATOM 745 C C . LYS A 1 92 ? 19.809 44.739 44.619 1.00 47.59 92 LYS A C 1
ATOM 747 O O . LYS A 1 92 ? 20.539 44.115 43.823 1.00 47.59 92 LYS A O 1
#

pLDDT: mean 79.38, std 13.55, range [47.59, 97.38]

Radius of gyration: 26.42 Å; chains: 1; bounding box: 39×58×66 Å

InterPro domains:
  IPR002475 Bcl2-like [PS50062] (16-50)
  IPR003093 Apoptosis regulator, Bcl-2 protein, BH4 [PF02180] (1-17)
  IPR003093 Apoptosis regulator, Bcl-2 protein, BH4 [PS50063] (1-15)
  IPR020726 Apoptosis regulator, Bcl-2, BH2 motif, conserved site [PS01258] (41-52)
  IPR026298 Bcl-2 family [PTHR11256] (18-61)
  IPR036834 Bcl-2-like superfamily [G3DSA:1.10.437.10] (16-60)
  IPR036834 Bcl-2-like superfamily [SSF56854] (16-85)
  IPR046371 Bcl-2, Bcl-2 homology region 1-3 [PF00452] (18-48)

Foldseek 3Di:
DVVVQVVCVVVVHHDDPVCVVVVVVVVVVVVVCCVPPVVVVCVVCPHVVNVCVVCVVVVDDPDDPVVVVVVVVVVVVVVVVVVVVVVVVVPD